Protein AF-A0A4R3ZDP9-F1 (afdb_monomer)

Mean predicted aligned error: 10.84 Å

Nearest PDB structures (foldseek):
  3erm-assembly2_C-2  TM=8.066E-01  e=3.143E+00  Pseudomonas syringae pv. tomato
  6qbt-assembly1_A  TM=8.298E-01  e=3.588E+00  Human T-lymphotropic virus 2
  3erm-assembly3_D-2  TM=7.857E-01  e=3.834E+00  Pseudomonas syringae pv. tomato

Solvent-accessible surface area (backbone atoms only — not comparable to full-atom values): 6232 Å² total; per-residue (Å²): 132,86,78,59,70,67,60,57,52,65,72,66,58,77,76,80,70,82,54,78,87,30,37,22,69,81,84,67,42,82,47,60,65,92,51,41,51,78,53,101,88,50,30,43,32,56,71,59,51,53,53,50,49,52,57,48,48,54,53,50,52,52,48,51,53,53,51,24,50,56,45,16,52,56,46,40,75,74,36,81,86,55,51,68,72,60,28,40,53,53,25,43,55,45,43,75,73,66,61,69,86,77,89,126

pLDDT: mean 84.99, std 12.05, range [45.22, 97.94]

Radius of gyration: 27.81 Å; Cα contacts (8 Å, |Δi|>4): 73; chains: 1; bounding box: 53×50×78 Å

Foldseek 3Di:
DDDDVVVVVVVP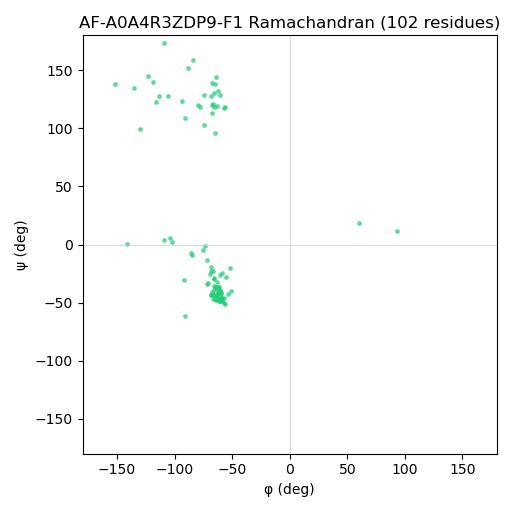DPDPDQDPCQAAPPPRDRHDNVQWDDDPVGIHGPVRVVVVVVVVVVVVVVVLVVQLQVQLVVVCVVPVVDDSVNSSVVSNVCVVVPDDDDDD

Sequence (104 aa):
MPVNPFIEYWRQMPQREPDPKTVCNFCKQVIAEDKLISGPSVNICTECVDLCNDIIADRQDEHRKKTVEDMAKTLCERDTALVAERAIALASSIFDAGYRKEEL

Structure (mmCIF, N/CA/C/O backbone):
data_AF-A0A4R3ZDP9-F1
#
_entry.id   AF-A0A4R3ZDP9-F1
#
loop_
_atom_site.group_PDB
_atom_site.id
_atom_site.type_symbol
_atom_site.label_atom_id
_atom_site.label_alt_id
_atom_site.label_comp_id
_atom_site.label_asym_id
_atom_site.label_entity_id
_atom_site.label_seq_id
_atom_site.pdbx_PDB_ins_code
_atom_site.Cartn_x
_atom_site.Cartn_y
_atom_site.Cartn_z
_atom_site.occupancy
_atom_site.B_iso_or_equiv
_atom_site.auth_seq_id
_atom_site.auth_comp_id
_atom_site.auth_asym_id
_atom_site.auth_atom_id
_atom_site.pdbx_PDB_model_num
ATOM 1 N N . MET A 1 1 ? -24.969 32.821 50.975 1.00 58.22 1 MET A N 1
ATOM 2 C CA . MET A 1 1 ? -25.442 32.975 49.581 1.00 58.22 1 MET A CA 1
ATOM 3 C C . MET A 1 1 ? -25.809 31.590 49.073 1.00 58.22 1 MET A C 1
ATOM 5 O O . MET A 1 1 ? -24.986 30.701 49.265 1.00 58.22 1 MET A O 1
ATOM 9 N N . PRO A 1 2 ? -27.015 31.362 48.529 1.00 65.25 2 PRO A N 1
ATOM 10 C CA . PRO A 1 2 ? -27.368 30.053 47.994 1.00 65.25 2 PRO A CA 1
ATOM 11 C C . PRO A 1 2 ? -26.539 29.778 46.735 1.00 65.25 2 PRO A C 1
ATOM 13 O O . PRO A 1 2 ? -26.451 30.620 45.842 1.00 65.25 2 PRO A O 1
ATOM 16 N N . VAL A 1 3 ? -25.879 28.622 46.704 1.00 68.62 3 VAL A N 1
ATOM 17 C CA . VAL A 1 3 ? -25.159 28.129 45.526 1.00 68.62 3 VAL A CA 1
ATOM 18 C C . VAL A 1 3 ? -26.155 27.846 44.402 1.00 68.62 3 VAL A C 1
ATOM 20 O O . VAL A 1 3 ? -27.247 27.339 44.643 1.00 68.62 3 VAL A O 1
ATOM 23 N N . ASN A 1 4 ? -25.791 28.225 43.174 1.00 77.50 4 ASN A N 1
ATOM 24 C CA . ASN A 1 4 ? -26.631 28.029 41.997 1.00 77.50 4 ASN A CA 1
ATOM 25 C C . ASN A 1 4 ? -26.773 26.513 41.719 1.00 77.50 4 ASN A C 1
ATOM 27 O O . ASN A 1 4 ? -25.747 25.875 41.465 1.00 77.50 4 ASN A O 1
ATOM 31 N N . PRO A 1 5 ? -27.998 25.948 41.705 1.00 73.12 5 PRO A N 1
ATOM 32 C CA . PRO A 1 5 ? -28.238 24.516 41.478 1.00 73.12 5 PRO A CA 1
ATOM 33 C C . PRO A 1 5 ? -27.622 23.994 40.175 1.00 73.12 5 PRO A C 1
ATOM 35 O O . PRO A 1 5 ? -27.241 22.832 40.068 1.00 73.12 5 PRO A O 1
ATOM 38 N N . PHE A 1 6 ? -27.473 24.874 39.181 1.00 72.81 6 PHE A N 1
ATOM 39 C CA . PHE A 1 6 ? -26.838 24.546 37.912 1.00 72.81 6 PHE A CA 1
ATOM 40 C C . PHE A 1 6 ? -25.344 24.235 38.091 1.00 72.81 6 PHE A C 1
ATOM 42 O O . PHE A 1 6 ? -24.844 23.291 37.495 1.00 72.81 6 PHE A O 1
ATOM 49 N N . ILE A 1 7 ? -24.629 24.964 38.957 1.00 73.19 7 ILE A N 1
ATOM 50 C CA . ILE A 1 7 ? -23.202 24.718 39.242 1.00 73.19 7 ILE A CA 1
ATOM 51 C C . ILE A 1 7 ? -23.005 23.365 39.938 1.00 73.19 7 ILE A C 1
ATOM 53 O O . ILE A 1 7 ? -22.023 22.675 39.672 1.00 73.19 7 ILE A O 1
ATOM 57 N N . GLU A 1 8 ? -23.943 22.965 40.797 1.00 72.94 8 GLU A N 1
ATOM 58 C CA . GLU A 1 8 ? -23.920 21.662 41.469 1.00 72.94 8 GLU A CA 1
ATOM 59 C C . GLU A 1 8 ? -24.076 20.499 40.482 1.00 72.94 8 GLU A C 1
ATOM 61 O O . GLU A 1 8 ? -23.377 19.495 40.609 1.00 72.94 8 GLU A O 1
ATOM 66 N N . TYR A 1 9 ? -24.905 20.678 39.449 1.00 70.12 9 TYR A N 1
ATOM 67 C CA . TYR A 1 9 ? -25.086 19.709 38.369 1.00 70.12 9 TYR A CA 1
ATOM 68 C C . TYR A 1 9 ? -23.807 19.501 37.541 1.00 70.12 9 TYR A C 1
ATOM 70 O O . TYR A 1 9 ? -23.385 18.365 37.334 1.00 70.12 9 TYR A O 1
ATOM 78 N N . TRP A 1 10 ? -23.123 20.580 37.136 1.00 67.06 10 TRP A N 1
ATOM 79 C CA . TRP A 1 10 ? -21.851 20.472 36.398 1.00 67.06 10 TRP A CA 1
ATOM 80 C C . TRP A 1 10 ? -20.724 19.854 37.236 1.00 67.06 10 TRP A C 1
ATOM 82 O O . TRP A 1 10 ? -19.851 19.184 36.691 1.00 67.06 10 TRP A O 1
ATOM 92 N N . ARG A 1 11 ? -20.752 20.023 38.564 1.00 67.62 11 ARG A N 1
ATOM 93 C CA . ARG A 1 11 ? -19.778 19.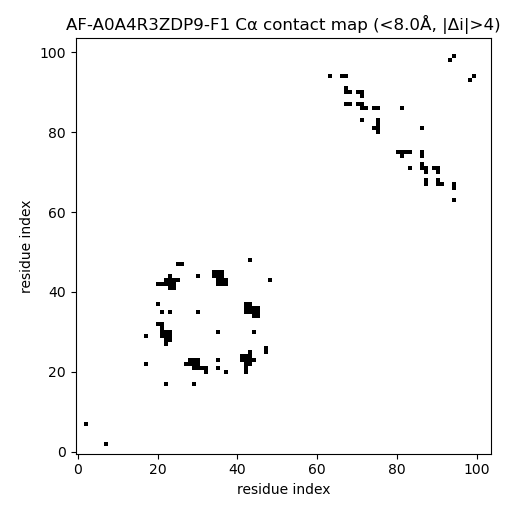411 39.486 1.00 67.62 11 ARG A CA 1
ATOM 94 C C . ARG A 1 11 ? -19.907 17.890 39.592 1.00 67.62 11 ARG A C 1
ATOM 96 O O . ARG A 1 11 ? -18.953 17.238 40.002 1.00 67.62 11 ARG A O 1
ATOM 103 N N . GLN A 1 12 ? -21.082 17.356 39.271 1.00 71.88 12 GLN A N 1
ATOM 104 C CA . GLN A 1 12 ? -21.420 15.935 39.363 1.00 71.88 12 GLN A CA 1
ATOM 105 C C . GLN A 1 12 ? -21.387 15.231 38.004 1.00 71.88 12 GLN A C 1
ATOM 107 O O . GLN A 1 12 ? -21.685 14.040 37.937 1.00 71.88 12 GLN A O 1
ATOM 112 N N . MET A 1 13 ? -21.034 15.932 36.920 1.00 68.81 13 MET A N 1
ATOM 113 C CA . MET A 1 13 ? -20.881 15.288 35.622 1.00 68.81 13 MET A CA 1
ATOM 114 C C . MET A 1 13 ? -19.708 14.304 35.677 1.00 68.81 13 MET A C 1
ATOM 116 O O . MET A 1 13 ? -18.575 14.732 35.914 1.00 68.81 13 MET A O 1
ATOM 120 N N . PRO A 1 14 ? -19.945 12.999 35.456 1.00 63.31 14 PRO A N 1
ATOM 121 C CA . PRO A 1 14 ? -18.853 12.055 35.343 1.00 63.31 14 PRO A CA 1
ATOM 122 C C . PRO A 1 14 ? -18.038 12.454 34.117 1.00 63.31 14 PRO A C 1
ATOM 124 O O . PRO A 1 14 ? -18.553 12.496 32.997 1.00 63.31 14 PRO A O 1
ATOM 127 N N . GLN A 1 15 ? -16.765 12.775 34.336 1.00 64.75 15 GLN A N 1
ATOM 128 C CA . GLN A 1 15 ? -15.805 12.850 33.246 1.00 64.75 15 GLN A CA 1
ATOM 129 C C . GLN A 1 15 ? -15.851 11.486 32.558 1.00 64.75 15 GLN A C 1
ATOM 131 O O . GLN A 1 15 ? -15.627 10.467 33.211 1.00 64.75 15 GLN A O 1
ATOM 136 N N . ARG A 1 16 ? -16.229 11.438 31.274 1.00 57.84 16 ARG A N 1
ATOM 137 C CA . ARG A 1 16 ? -16.116 10.202 30.495 1.00 57.84 16 ARG A CA 1
ATOM 138 C C . ARG A 1 16 ? -14.629 9.898 30.396 1.00 57.84 16 ARG A C 1
ATOM 140 O O . ARG A 1 16 ? -13.934 10.476 29.564 1.00 57.84 16 ARG A O 1
ATOM 147 N N . GLU A 1 17 ? -14.143 9.042 31.282 1.00 61.62 17 GLU A N 1
ATOM 148 C CA . GLU A 1 17 ? -12.819 8.463 31.137 1.00 61.62 17 GLU A CA 1
ATOM 149 C C . GLU A 1 17 ? -12.807 7.691 29.811 1.00 61.62 17 GLU A C 1
ATOM 151 O O . GLU A 1 17 ? -13.741 6.925 29.547 1.00 61.62 17 GLU A O 1
ATOM 156 N N . PRO A 1 18 ? -11.822 7.934 28.930 1.00 58.25 18 PRO A N 1
ATOM 157 C CA . PRO A 1 18 ? -11.711 7.187 27.690 1.00 58.25 18 PRO A CA 1
ATOM 158 C C . PRO A 1 18 ? -11.604 5.697 28.014 1.00 58.25 18 PRO A C 1
ATOM 160 O O . PRO A 1 18 ? -10.651 5.276 28.672 1.00 58.25 18 PRO A O 1
ATOM 163 N N . ASP A 1 19 ? -12.571 4.892 27.569 1.00 67.12 19 ASP A N 1
ATOM 164 C CA . ASP A 1 19 ? -12.443 3.439 27.658 1.00 67.12 19 ASP A CA 1
ATOM 165 C C . ASP A 1 19 ? -11.222 3.040 26.805 1.00 67.12 19 ASP A C 1
ATOM 167 O O . ASP A 1 19 ? -11.121 3.501 25.662 1.00 67.12 19 ASP A O 1
ATOM 171 N N . PRO A 1 20 ? -10.281 2.211 27.292 1.00 67.12 20 PRO A N 1
ATOM 172 C CA . PRO A 1 20 ? -9.163 1.713 26.486 1.00 67.12 20 PRO A CA 1
ATOM 173 C C . PRO A 1 20 ? -9.590 1.070 25.150 1.00 67.12 20 PRO A C 1
ATOM 175 O O . PRO A 1 20 ? -8.794 1.018 24.213 1.00 67.12 20 PRO A O 1
ATOM 178 N N . LYS A 1 21 ? -10.852 0.645 25.016 1.00 70.31 21 LYS A N 1
ATOM 179 C CA . LYS A 1 21 ? -11.480 0.172 23.770 1.00 70.31 21 LYS A CA 1
ATOM 180 C C . LYS A 1 21 ? -11.853 1.271 22.777 1.00 70.31 21 LYS A C 1
ATOM 182 O O . LYS A 1 21 ? -12.297 0.952 21.688 1.00 70.31 21 LYS A O 1
ATOM 187 N N . THR A 1 22 ? -11.681 2.540 23.127 1.00 82.62 22 THR A N 1
ATOM 188 C CA . THR A 1 22 ? -11.946 3.697 22.253 1.00 82.62 22 THR A CA 1
ATOM 189 C C . THR A 1 22 ? -10.666 4.394 21.807 1.00 82.62 22 THR A C 1
ATOM 191 O O . THR A 1 22 ? -10.716 5.421 21.142 1.00 82.62 22 THR A O 1
ATOM 194 N N . VAL A 1 23 ? -9.496 3.859 22.161 1.00 89.50 23 VAL A N 1
ATOM 195 C CA . VAL A 1 23 ? -8.209 4.490 21.858 1.00 89.50 23 VAL A CA 1
ATOM 196 C C . VAL A 1 23 ? -7.510 3.741 20.732 1.00 89.50 23 VAL A C 1
ATOM 198 O O . VAL A 1 23 ? -7.294 2.535 20.825 1.00 89.50 23 VAL A O 1
ATOM 201 N N . CYS A 1 24 ? -7.099 4.459 19.686 1.00 93.44 24 CYS A N 1
ATOM 202 C CA . CYS A 1 24 ? -6.251 3.905 18.634 1.00 93.44 24 CYS A CA 1
ATOM 203 C C . CYS A 1 24 ? -4.805 3.743 19.130 1.00 93.44 24 CYS A C 1
ATOM 205 O O . CYS A 1 24 ? -4.176 4.693 19.601 1.00 93.44 24 CYS A O 1
ATOM 207 N N . ASN A 1 25 ? -4.227 2.553 18.963 1.00 94.12 25 ASN A N 1
ATOM 208 C CA . ASN A 1 25 ? -2.859 2.261 19.388 1.00 94.12 25 ASN A CA 1
ATOM 209 C C . ASN A 1 25 ? -1.791 3.000 18.564 1.00 94.12 25 ASN A C 1
ATOM 211 O O . ASN A 1 25 ? -0.669 3.127 19.055 1.00 94.12 25 ASN A O 1
ATOM 215 N N . PHE A 1 26 ? -2.113 3.488 17.365 1.00 95.00 26 PHE A N 1
ATOM 216 C CA . PHE A 1 26 ? -1.165 4.140 16.457 1.00 95.00 26 PHE A CA 1
ATOM 217 C C . PHE A 1 26 ? -1.110 5.654 16.691 1.00 95.00 26 PHE A C 1
ATOM 219 O O . PHE A 1 26 ? -0.081 6.167 17.123 1.00 95.00 26 PHE A O 1
ATOM 226 N N . CYS A 1 27 ? -2.226 6.364 16.494 1.00 95.25 27 CYS A N 1
ATOM 227 C CA . CYS A 1 27 ? -2.292 7.823 16.658 1.00 95.25 27 CYS A CA 1
ATOM 228 C C . CYS A 1 27 ? -2.563 8.292 18.098 1.00 95.25 27 CYS A C 1
ATOM 230 O O . CYS A 1 27 ? -2.512 9.492 18.373 1.00 95.25 27 CYS A O 1
ATOM 232 N N . LYS A 1 28 ? -2.862 7.358 19.016 1.00 91.88 28 LYS A N 1
ATOM 233 C CA . LYS A 1 28 ? -3.163 7.612 20.439 1.00 91.88 28 LYS A CA 1
ATOM 234 C C . LYS A 1 28 ? -4.375 8.516 20.688 1.00 91.88 28 LYS A C 1
ATOM 236 O O . LYS A 1 28 ? -4.517 9.056 21.780 1.00 91.88 28 LYS A O 1
ATOM 241 N N . GLN A 1 29 ? -5.249 8.667 19.696 1.00 89.75 29 GLN A N 1
ATOM 242 C CA . GLN A 1 29 ? -6.477 9.449 19.818 1.00 89.75 29 GLN A CA 1
ATOM 243 C C . GLN A 1 29 ? -7.637 8.595 20.330 1.00 89.75 29 GLN A C 1
ATOM 245 O O . GLN A 1 29 ? -7.688 7.387 20.079 1.00 89.75 29 GLN A O 1
ATOM 250 N N . VAL A 1 30 ? -8.577 9.253 21.014 1.00 87.69 30 VAL A N 1
ATOM 251 C CA . VAL A 1 30 ? -9.890 8.689 21.346 1.00 87.69 30 VAL A CA 1
ATOM 252 C C . VAL A 1 30 ? -10.771 8.799 20.105 1.00 87.69 30 VAL A C 1
ATOM 254 O O . VAL A 1 30 ? -10.998 9.895 19.597 1.00 87.69 30 VAL A O 1
ATOM 257 N N . ILE A 1 31 ? -11.239 7.665 19.605 1.00 87.00 31 ILE A N 1
ATOM 258 C CA . ILE A 1 31 ? -11.992 7.525 18.364 1.00 87.00 31 ILE A CA 1
ATOM 259 C C . ILE A 1 31 ? -13.327 6.856 18.687 1.00 87.00 31 ILE A C 1
ATOM 261 O O . ILE A 1 31 ? -13.426 6.013 19.580 1.00 87.00 31 ILE A O 1
ATOM 265 N N . ALA A 1 32 ? -14.366 7.254 17.961 1.00 83.19 32 ALA A N 1
ATOM 266 C CA . ALA A 1 32 ? -15.658 6.599 18.056 1.00 83.19 32 ALA A CA 1
ATOM 267 C C . ALA A 1 32 ? -15.561 5.134 17.584 1.00 83.19 32 ALA A C 1
ATOM 269 O O . ALA A 1 32 ? -14.799 4.805 16.675 1.00 83.19 32 ALA A O 1
ATOM 270 N N . GLU A 1 33 ? -16.319 4.250 18.230 1.00 78.94 33 GLU A N 1
ATOM 271 C CA . GLU A 1 33 ? -16.230 2.797 18.027 1.00 78.94 33 GLU A CA 1
ATOM 272 C C . GLU A 1 33 ? -16.530 2.370 16.576 1.00 78.94 33 GLU A C 1
ATOM 274 O O . GLU A 1 33 ? -15.993 1.378 16.102 1.00 78.94 33 GLU A O 1
ATOM 279 N N . ASP A 1 34 ? -17.309 3.156 15.828 1.00 83.00 34 ASP A N 1
ATOM 280 C CA . ASP A 1 34 ? -17.632 2.922 14.415 1.00 83.00 34 ASP A CA 1
ATOM 281 C C . ASP A 1 34 ? -16.437 3.103 13.465 1.00 83.00 34 ASP A C 1
ATOM 283 O O . ASP A 1 34 ? -16.404 2.506 12.389 1.00 83.00 34 ASP A O 1
ATOM 287 N N . LYS A 1 35 ? -15.445 3.909 13.859 1.00 87.00 35 LYS A N 1
ATOM 288 C CA . LYS A 1 35 ? -14.214 4.161 13.091 1.00 87.00 35 LYS A CA 1
ATOM 289 C C . LYS A 1 35 ? -13.001 3.417 13.640 1.00 87.00 35 LYS A C 1
ATOM 291 O O . LYS A 1 35 ? -11.883 3.649 13.174 1.00 87.00 35 LYS A O 1
ATOM 296 N N . LEU A 1 36 ? -13.197 2.558 14.637 1.00 92.19 36 LEU A N 1
ATOM 297 C CA . LEU A 1 36 ? -12.136 1.833 15.316 1.00 92.19 36 LEU A CA 1
ATOM 298 C C . LEU A 1 36 ? -12.286 0.328 15.079 1.00 92.19 36 LEU A C 1
ATOM 300 O O . LEU A 1 36 ? -13.297 -0.284 15.401 1.00 92.19 36 LEU A O 1
ATOM 304 N N . ILE A 1 37 ? -11.244 -0.282 14.531 1.00 92.31 37 ILE A N 1
ATOM 305 C CA . ILE A 1 37 ? -11.147 -1.725 14.342 1.00 92.31 37 ILE A CA 1
ATOM 306 C C . ILE A 1 37 ? -10.486 -2.305 15.591 1.00 92.31 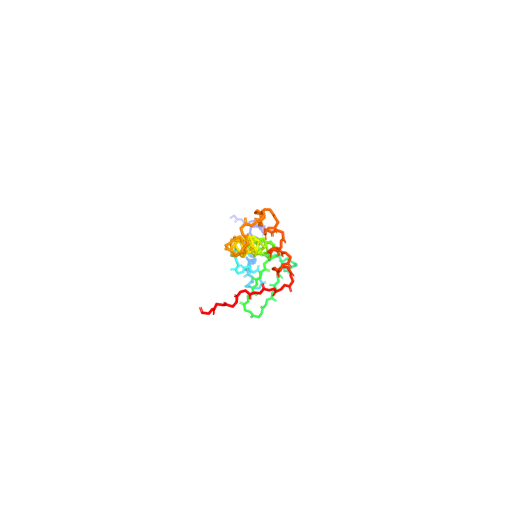37 ILE A C 1
ATOM 308 O O . ILE A 1 37 ? -9.291 -2.096 15.824 1.00 92.31 37 ILE A O 1
ATOM 312 N N . SER A 1 38 ? -11.271 -3.019 16.394 1.00 90.12 38 SER A N 1
ATOM 313 C CA . SER A 1 38 ? -10.829 -3.600 17.665 1.00 90.12 38 SER A CA 1
ATOM 314 C C . SER A 1 38 ? -10.345 -5.040 17.495 1.00 90.12 38 SER A C 1
ATOM 316 O O . SER A 1 38 ? -11.084 -5.909 17.032 1.00 90.12 38 SER A O 1
ATOM 318 N N . GLY A 1 39 ? -9.105 -5.308 17.899 1.00 86.06 39 GLY A N 1
ATOM 319 C CA . GLY A 1 39 ? -8.515 -6.642 17.996 1.00 86.06 39 GLY A CA 1
ATOM 320 C C . GLY A 1 39 ? -8.310 -7.079 19.454 1.00 86.06 39 GLY A C 1
ATOM 321 O O . GLY A 1 39 ? -8.467 -6.278 20.373 1.00 86.06 39 GLY A O 1
ATOM 322 N N . PRO A 1 40 ? -7.903 -8.337 19.711 1.00 85.69 40 PRO A N 1
ATOM 323 C CA . PRO A 1 40 ? -7.732 -8.859 21.074 1.00 85.69 40 PRO A CA 1
ATOM 324 C C . PRO A 1 40 ? -6.733 -8.087 21.952 1.00 85.69 40 PRO A C 1
ATOM 326 O O . PRO A 1 40 ? -6.798 -8.163 23.176 1.00 85.69 40 PRO A O 1
ATOM 329 N N . SER A 1 41 ? -5.771 -7.382 21.350 1.00 87.06 41 SER A N 1
ATOM 330 C CA . SER A 1 41 ? -4.716 -6.654 22.079 1.00 87.06 41 SER A CA 1
ATOM 331 C C . SER A 1 41 ? -4.353 -5.302 21.460 1.00 87.06 41 SER A C 1
ATOM 333 O O . SER A 1 41 ? -3.458 -4.618 21.954 1.00 87.06 41 SER A O 1
ATOM 335 N N . VAL A 1 42 ? -5.006 -4.915 20.365 1.00 91.25 42 VAL A N 1
ATOM 336 C CA . VAL A 1 42 ? -4.667 -3.713 19.601 1.00 91.25 42 VAL A CA 1
ATOM 337 C C . VAL A 1 42 ? -5.912 -3.175 18.918 1.00 91.25 42 VAL A C 1
ATOM 339 O O . VAL A 1 42 ? -6.675 -3.948 18.344 1.00 91.25 42 VAL A O 1
ATOM 342 N N . ASN A 1 43 ? -6.080 -1.858 18.947 1.00 92.94 43 ASN A N 1
ATOM 343 C CA . ASN A 1 43 ? -7.134 -1.161 18.228 1.00 92.94 43 ASN A CA 1
ATOM 344 C C . ASN A 1 43 ? -6.499 -0.198 17.216 1.00 92.94 43 ASN A C 1
ATOM 346 O O . ASN A 1 43 ? -5.501 0.464 17.521 1.00 92.94 43 ASN A O 1
ATOM 350 N N . ILE A 1 44 ? -7.065 -0.095 16.017 1.00 95.00 44 ILE A N 1
ATOM 351 C CA . ILE A 1 44 ? -6.583 0.801 14.955 1.00 95.00 44 ILE A CA 1
ATOM 352 C C . ILE A 1 44 ? -7.758 1.539 14.317 1.00 95.00 44 ILE A C 1
ATOM 354 O O . ILE A 1 44 ? -8.789 0.934 14.044 1.00 95.00 44 ILE A O 1
ATOM 358 N N . CYS A 1 45 ? -7.640 2.851 14.104 1.00 95.75 45 CYS A N 1
ATOM 359 C CA . CYS A 1 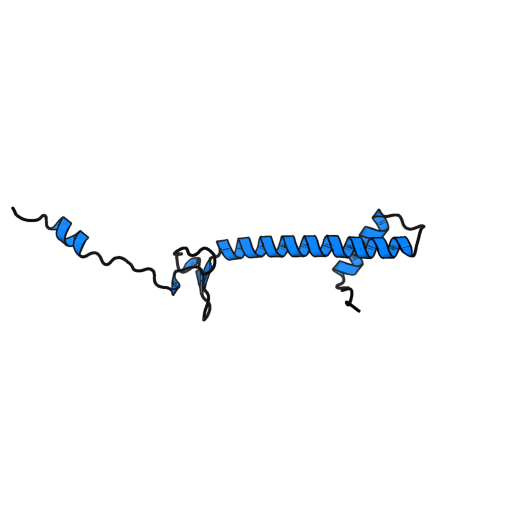45 ? -8.683 3.608 13.411 1.00 95.75 45 CYS A CA 1
ATOM 360 C C . CYS A 1 45 ? -8.533 3.527 11.889 1.00 95.75 45 CYS A C 1
ATOM 362 O O . CYS A 1 45 ? -7.434 3.285 11.387 1.00 95.75 45 CYS A O 1
ATOM 364 N N . THR A 1 46 ? -9.620 3.779 11.159 1.00 94.56 46 THR A 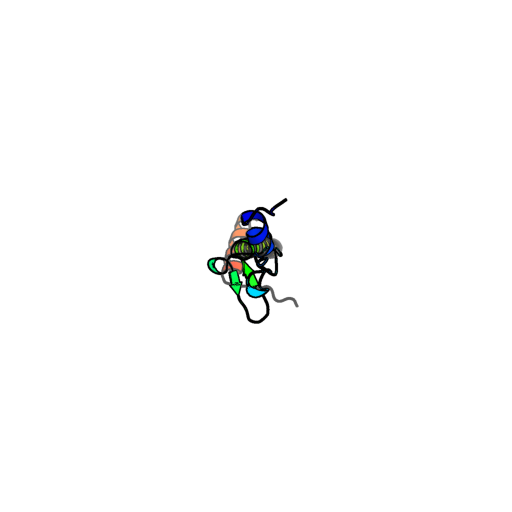N 1
ATOM 365 C CA . THR A 1 46 ? -9.639 3.757 9.685 1.00 94.56 46 THR A CA 1
ATOM 366 C C . THR A 1 46 ? -8.569 4.658 9.064 1.00 94.56 46 THR A C 1
ATOM 368 O O . THR A 1 46 ? -7.846 4.219 8.183 1.00 94.56 46 THR A O 1
ATOM 371 N N . GLU A 1 47 ? -8.367 5.865 9.596 1.00 95.56 47 GLU A N 1
ATOM 372 C CA . GLU A 1 47 ? -7.353 6.808 9.090 1.00 95.56 47 GLU A CA 1
ATOM 373 C C . GLU A 1 47 ? -5.920 6.265 9.221 1.00 95.56 47 GLU A C 1
ATOM 375 O O . GLU A 1 47 ? -5.081 6.468 8.346 1.00 95.56 47 GLU A O 1
ATOM 380 N N . CYS A 1 48 ? -5.625 5.550 10.313 1.00 97.06 48 CYS A N 1
ATOM 381 C CA . CYS A 1 48 ? -4.330 4.890 10.474 1.00 97.06 48 CYS A CA 1
ATOM 382 C C . CYS A 1 48 ? -4.180 3.688 9.535 1.00 97.06 48 CYS A C 1
ATOM 384 O O . CYS A 1 48 ? -3.067 3.428 9.091 1.00 97.06 48 CYS A O 1
ATOM 386 N N . VAL A 1 49 ? -5.265 2.967 9.227 1.00 96.38 49 VAL A N 1
ATOM 387 C CA . VAL A 1 49 ? -5.247 1.883 8.229 1.00 96.38 49 VAL A CA 1
ATOM 388 C C . VAL A 1 49 ? -4.930 2.438 6.845 1.00 96.38 49 VAL A C 1
ATOM 390 O O . VAL A 1 49 ? -4.045 1.904 6.184 1.00 96.38 49 VAL A O 1
ATOM 393 N N . ASP A 1 50 ? -5.599 3.515 6.438 1.00 96.94 50 ASP A N 1
ATOM 394 C CA . ASP A 1 50 ? -5.380 4.154 5.137 1.00 96.94 50 ASP A CA 1
ATOM 395 C C . ASP A 1 50 ? -3.924 4.613 4.997 1.00 96.94 50 ASP A C 1
ATOM 397 O O . ASP A 1 50 ? -3.238 4.223 4.055 1.00 96.94 50 ASP A O 1
ATOM 401 N N . LEU A 1 51 ? -3.395 5.306 6.012 1.00 97.31 51 LEU A N 1
ATOM 402 C CA . LEU A 1 51 ? -1.987 5.707 6.034 1.00 97.31 51 LEU A CA 1
ATOM 403 C C . LEU A 1 51 ? -1.030 4.506 5.978 1.00 97.31 51 LEU A C 1
ATOM 405 O O . LEU A 1 51 ? -0.005 4.551 5.298 1.00 97.31 51 LEU A O 1
ATOM 409 N N . CYS A 1 52 ? -1.325 3.427 6.708 1.00 97.62 52 CYS A N 1
ATOM 410 C CA . CYS A 1 52 ? -0.516 2.214 6.642 1.00 97.62 52 CYS A CA 1
ATOM 411 C C . CYS A 1 52 ? -0.540 1.593 5.241 1.00 97.62 52 CYS A C 1
ATOM 413 O O . CYS A 1 52 ? 0.508 1.142 4.780 1.00 97.62 52 CYS A O 1
ATOM 415 N N . ASN A 1 53 ? -1.692 1.579 4.570 1.00 97.38 53 ASN A N 1
ATOM 416 C CA . ASN A 1 53 ? -1.822 1.059 3.212 1.00 97.38 53 ASN A CA 1
ATOM 417 C C . ASN A 1 53 ? -0.992 1.876 2.220 1.00 97.38 53 ASN A C 1
ATOM 419 O O . ASN A 1 53 ? -0.270 1.274 1.430 1.00 97.38 53 ASN A O 1
ATOM 423 N N . ASP A 1 54 ? -1.016 3.206 2.320 1.00 97.94 54 ASP A N 1
ATOM 424 C CA . ASP A 1 54 ? -0.207 4.091 1.473 1.00 97.94 54 ASP A CA 1
ATOM 425 C C . ASP A 1 54 ? 1.292 3.817 1.665 1.00 97.94 54 ASP A C 1
ATOM 427 O O . ASP A 1 54 ? 2.017 3.557 0.707 1.00 97.94 54 ASP A O 1
ATOM 431 N N . ILE A 1 55 ? 1.753 3.749 2.920 1.00 97.88 55 ILE A N 1
ATOM 432 C CA . ILE A 1 55 ? 3.159 3.445 3.237 1.00 97.88 55 ILE A CA 1
ATOM 433 C C . ILE A 1 55 ? 3.568 2.063 2.706 1.00 97.88 55 ILE A C 1
ATOM 435 O O . ILE A 1 55 ? 4.704 1.871 2.267 1.00 97.88 55 ILE A O 1
ATOM 439 N N . ILE A 1 56 ? 2.685 1.066 2.797 1.00 97.00 56 ILE A N 1
ATOM 440 C CA . ILE A 1 56 ? 2.958 -0.285 2.294 1.00 97.00 56 ILE A CA 1
ATOM 441 C C . ILE A 1 56 ? 3.022 -0.280 0.765 1.00 97.00 56 ILE A C 1
ATOM 443 O O . ILE A 1 56 ? 3.936 -0.895 0.217 1.00 97.00 56 ILE A O 1
ATOM 447 N N . ALA A 1 57 ? 2.097 0.406 0.094 1.00 96.31 57 ALA A N 1
ATOM 448 C CA . ALA A 1 57 ? 2.071 0.532 -1.358 1.00 96.31 57 ALA A CA 1
ATOM 449 C C . ALA A 1 57 ? 3.344 1.214 -1.878 1.00 96.31 57 ALA A C 1
ATOM 451 O O . ALA A 1 57 ? 4.017 0.654 -2.741 1.00 96.31 57 ALA A O 1
ATOM 452 N N . ASP A 1 58 ? 3.756 2.327 -1.266 1.00 96.69 58 ASP A N 1
ATOM 453 C CA . ASP A 1 58 ? 4.993 3.033 -1.618 1.00 96.69 58 ASP A CA 1
ATOM 454 C C . ASP A 1 58 ? 6.218 2.115 -1.504 1.00 96.69 58 ASP A C 1
ATOM 456 O O . ASP A 1 58 ? 7.039 2.025 -2.419 1.00 96.69 58 ASP A O 1
ATOM 460 N N . ARG A 1 59 ? 6.318 1.354 -0.406 1.00 96.00 59 ARG A N 1
ATOM 461 C CA . ARG A 1 59 ? 7.413 0.389 -0.210 1.00 96.00 59 ARG A CA 1
ATOM 462 C C . ARG A 1 59 ? 7.386 -0.743 -1.236 1.00 96.00 59 ARG A C 1
ATOM 464 O O . ARG A 1 59 ? 8.447 -1.216 -1.645 1.00 96.00 59 ARG A O 1
ATOM 471 N N . GLN A 1 60 ? 6.204 -1.213 -1.628 1.00 93.12 60 GLN A N 1
ATOM 472 C CA . GLN A 1 60 ? 6.059 -2.238 -2.664 1.00 93.12 60 GLN A CA 1
ATOM 473 C C . GLN A 1 60 ? 6.470 -1.703 -4.038 1.00 93.12 60 GLN A C 1
ATOM 475 O O . GLN A 1 60 ? 7.175 -2.399 -4.768 1.00 93.12 60 GLN A O 1
ATOM 480 N N . ASP A 1 61 ? 6.112 -0.463 -4.361 1.00 93.94 61 ASP A N 1
ATOM 481 C CA . ASP A 1 61 ? 6.493 0.201 -5.606 1.00 93.94 61 ASP A CA 1
ATOM 482 C C . ASP A 1 61 ? 8.000 0.455 -5.685 1.00 93.94 61 ASP A C 1
ATOM 484 O O . ASP A 1 61 ? 8.620 0.205 -6.723 1.00 93.94 61 ASP A O 1
ATOM 488 N N . GLU A 1 62 ? 8.617 0.910 -4.594 1.00 94.75 62 GLU A N 1
ATOM 489 C CA . GLU A 1 62 ? 10.073 1.044 -4.483 1.00 94.75 62 GLU A CA 1
ATOM 490 C C . GLU A 1 62 ? 10.773 -0.305 -4.667 1.00 94.75 62 GLU A C 1
ATOM 492 O O . GLU A 1 62 ? 11.740 -0.409 -5.429 1.00 94.75 62 GLU A O 1
ATOM 497 N N . HIS A 1 63 ? 10.263 -1.356 -4.018 1.00 92.12 63 HIS A N 1
ATOM 498 C CA . HIS A 1 63 ? 10.789 -2.708 -4.172 1.00 92.12 63 HIS A CA 1
ATOM 499 C C . HIS A 1 63 ? 10.676 -3.191 -5.622 1.00 92.12 63 HIS A C 1
ATOM 501 O O . HIS A 1 63 ? 11.671 -3.642 -6.191 1.00 92.12 63 HIS A O 1
ATOM 507 N N . ARG A 1 64 ? 9.506 -3.026 -6.251 1.00 92.88 64 ARG A N 1
ATOM 508 C CA . ARG A 1 64 ? 9.266 -3.383 -7.654 1.00 92.88 64 ARG A CA 1
ATOM 509 C C . ARG A 1 64 ? 10.235 -2.661 -8.584 1.00 92.88 64 ARG A C 1
ATOM 511 O O . ARG A 1 64 ? 10.872 -3.317 -9.402 1.00 92.88 64 ARG A O 1
ATOM 518 N N . LYS A 1 65 ? 10.378 -1.338 -8.455 1.00 93.69 65 LYS A N 1
ATOM 519 C CA . LYS A 1 65 ? 11.304 -0.537 -9.277 1.00 93.69 65 LYS A CA 1
ATOM 520 C C . LYS A 1 65 ? 12.731 -1.060 -9.159 1.00 93.69 65 LYS A C 1
ATOM 522 O O . LYS A 1 65 ? 13.335 -1.394 -10.174 1.00 93.69 65 LYS A O 1
ATOM 527 N N . LYS A 1 66 ? 13.224 -1.229 -7.929 1.00 93.75 66 LYS A N 1
ATOM 528 C CA . LYS A 1 66 ? 14.582 -1.719 -7.675 1.00 93.75 66 LYS A CA 1
ATOM 529 C C . LYS A 1 66 ? 14.811 -3.114 -8.262 1.00 93.75 66 LYS A C 1
ATOM 531 O O . LYS A 1 66 ? 15.819 -3.347 -8.921 1.00 93.75 66 LYS A O 1
ATOM 536 N N . THR A 1 67 ? 13.877 -4.044 -8.061 1.00 92.75 67 THR A N 1
ATOM 537 C CA . THR A 1 67 ? 14.009 -5.408 -8.590 1.00 92.75 67 THR A CA 1
ATOM 538 C C . THR A 1 67 ? 13.960 -5.439 -10.116 1.00 92.75 67 THR A C 1
ATOM 540 O O . THR A 1 67 ? 14.775 -6.124 -10.733 1.00 92.75 67 THR A O 1
ATOM 543 N N . VAL A 1 68 ? 13.059 -4.674 -10.738 1.00 93.62 68 VAL A N 1
ATOM 544 C CA . VAL A 1 68 ? 12.975 -4.556 -12.201 1.00 93.62 68 VAL A CA 1
ATOM 545 C C . VAL A 1 68 ? 14.255 -3.950 -12.780 1.00 93.62 68 VAL A C 1
ATOM 547 O O . VAL A 1 68 ? 14.750 -4.452 -13.787 1.00 93.62 68 VAL A O 1
ATOM 550 N N . GLU A 1 69 ? 14.825 -2.925 -12.146 1.00 93.25 69 GLU A N 1
ATOM 551 C CA . GLU A 1 69 ? 16.096 -2.316 -12.559 1.00 93.25 69 GLU A CA 1
ATOM 552 C C . GLU A 1 69 ? 17.266 -3.305 -12.467 1.00 93.25 69 GLU A C 1
ATOM 554 O O . GLU A 1 69 ? 18.013 -3.466 -13.435 1.00 93.25 69 GLU A O 1
ATOM 559 N N . ASP A 1 70 ? 17.393 -4.031 -11.353 1.00 92.31 70 ASP A N 1
ATOM 560 C CA . ASP A 1 70 ? 18.434 -5.050 -11.166 1.00 92.31 70 ASP A CA 1
ATOM 561 C C . ASP A 1 70 ? 18.314 -6.184 -12.203 1.00 92.31 70 ASP A C 1
ATOM 563 O O . ASP A 1 70 ? 19.312 -6.651 -12.771 1.00 92.31 70 ASP A O 1
ATOM 567 N N . MET A 1 71 ? 17.085 -6.622 -12.489 1.00 91.25 71 MET A N 1
ATOM 568 C CA . MET A 1 71 ? 16.798 -7.619 -13.521 1.00 91.25 71 MET A CA 1
ATOM 569 C C . MET A 1 71 ? 17.138 -7.096 -14.918 1.00 91.25 71 MET A C 1
ATOM 571 O O . MET A 1 71 ? 17.818 -7.790 -15.674 1.00 91.25 71 MET A O 1
ATOM 575 N N . ALA A 1 72 ? 16.722 -5.875 -15.257 1.00 92.88 72 ALA A N 1
ATOM 576 C CA . ALA A 1 72 ? 17.009 -5.256 -16.547 1.00 92.88 72 ALA A CA 1
ATOM 577 C C . ALA A 1 72 ? 18.518 -5.088 -16.766 1.00 92.88 72 ALA A C 1
ATOM 579 O O . ALA A 1 72 ? 19.020 -5.414 -17.841 1.00 92.88 72 ALA A O 1
ATOM 580 N N . LYS A 1 73 ? 19.261 -4.677 -15.732 1.00 91.62 73 LYS A N 1
ATOM 581 C CA . LYS A 1 73 ? 20.726 -4.601 -15.773 1.00 91.62 73 LYS A CA 1
ATOM 582 C C . LYS A 1 73 ? 21.349 -5.961 -16.087 1.00 91.62 73 LYS A C 1
ATOM 584 O O . LYS A 1 73 ? 22.173 -6.061 -16.991 1.00 91.62 73 LYS A O 1
ATOM 589 N N . THR A 1 74 ? 20.895 -7.011 -15.404 1.00 90.56 74 THR A N 1
ATOM 590 C CA . THR A 1 74 ? 21.366 -8.386 -15.639 1.00 90.56 74 THR A CA 1
ATOM 591 C C . THR A 1 74 ? 21.068 -8.859 -17.071 1.00 90.56 74 THR A C 1
ATOM 593 O O . THR A 1 74 ? 21.868 -9.580 -17.666 1.00 90.56 74 THR A O 1
ATOM 596 N N . LEU A 1 75 ? 19.924 -8.468 -17.645 1.00 89.88 75 LEU A N 1
ATOM 597 C CA . LEU A 1 75 ? 19.571 -8.789 -19.033 1.00 89.88 75 LEU A CA 1
ATOM 598 C C . LEU A 1 75 ? 20.501 -8.083 -20.029 1.00 89.88 75 LEU A C 1
ATOM 600 O O . LEU A 1 75 ? 21.028 -8.739 -20.925 1.00 89.88 75 LEU A O 1
ATOM 604 N N . CYS A 1 76 ? 20.756 -6.787 -19.841 1.00 88.44 76 CYS A N 1
ATOM 605 C CA . CYS A 1 76 ? 21.666 -6.015 -20.692 1.00 88.44 76 CYS A CA 1
ATOM 606 C C . CYS A 1 76 ? 23.118 -6.520 -20.634 1.00 88.44 76 CYS A C 1
ATOM 608 O O . CYS A 1 76 ? 23.831 -6.452 -21.630 1.00 88.44 76 CYS A O 1
ATOM 610 N N . GLU A 1 77 ? 23.567 -7.045 -19.488 1.00 87.88 77 GLU A N 1
ATOM 611 C CA . GLU A 1 77 ? 24.899 -7.659 -19.356 1.00 87.88 77 GLU A CA 1
ATOM 612 C C . GLU A 1 77 ? 25.045 -8.935 -20.202 1.00 87.88 77 GLU A C 1
ATOM 614 O O . GLU A 1 77 ? 26.146 -9.256 -20.651 1.00 87.88 77 GLU A O 1
ATOM 619 N N . ARG A 1 78 ? 23.949 -9.672 -20.427 1.00 86.62 78 ARG A N 1
ATOM 620 C CA . ARG A 1 78 ? 23.949 -10.935 -21.183 1.00 86.62 78 ARG A CA 1
ATOM 621 C C . ARG A 1 78 ? 23.668 -10.757 -22.671 1.00 86.62 78 ARG A C 1
ATOM 623 O O . ARG A 1 78 ? 24.162 -11.553 -23.465 1.00 86.62 78 ARG A O 1
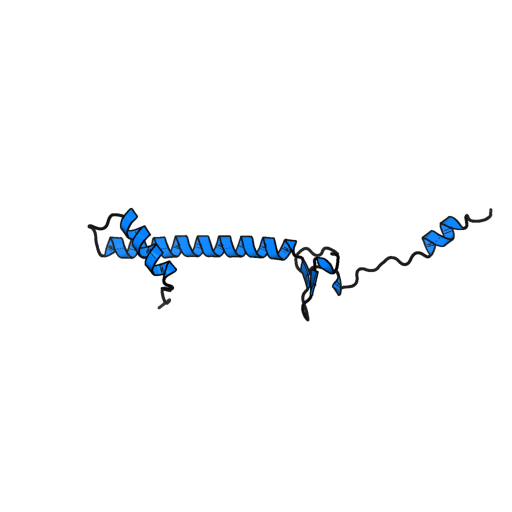ATOM 630 N N . ASP A 1 79 ? 22.890 -9.746 -23.040 1.00 85.94 79 ASP A N 1
ATOM 631 C CA . ASP A 1 79 ? 22.569 -9.418 -24.427 1.00 85.94 79 ASP A CA 1
ATOM 632 C C . ASP A 1 79 ? 22.806 -7.927 -24.685 1.00 85.94 79 ASP A C 1
ATOM 634 O O . ASP A 1 79 ? 21.974 -7.071 -24.381 1.00 85.94 79 ASP A O 1
ATOM 638 N N . THR A 1 80 ? 23.958 -7.621 -25.280 1.00 79.38 80 THR A N 1
ATOM 639 C CA . THR A 1 80 ? 24.373 -6.247 -25.587 1.00 79.38 80 THR A CA 1
ATOM 640 C C . THR A 1 80 ? 23.578 -5.615 -26.732 1.00 79.38 80 THR A C 1
ATOM 642 O O . THR A 1 80 ? 23.651 -4.400 -26.915 1.00 79.38 80 THR A O 1
ATOM 645 N N . ALA A 1 81 ? 22.810 -6.401 -27.498 1.00 83.12 81 ALA A N 1
ATOM 646 C CA . ALA A 1 81 ? 21.912 -5.893 -28.533 1.00 83.12 81 ALA A CA 1
ATOM 647 C C . ALA A 1 81 ? 20.542 -5.473 -27.969 1.00 83.12 81 ALA A C 1
ATOM 649 O O . ALA A 1 81 ? 19.734 -4.864 -28.679 1.00 83.12 81 ALA A O 1
ATOM 650 N N . LEU A 1 82 ? 20.262 -5.782 -26.699 1.00 81.94 82 LEU A N 1
ATOM 651 C CA . LEU A 1 82 ? 19.009 -5.437 -26.049 1.00 81.94 82 LEU A CA 1
ATOM 652 C C . LEU A 1 82 ? 19.003 -3.954 -25.648 1.00 81.94 82 LEU A C 1
ATOM 654 O O . LEU A 1 82 ? 19.796 -3.498 -24.828 1.00 81.94 82 LEU A O 1
ATOM 658 N N . VAL A 1 83 ? 18.067 -3.185 -26.207 1.00 84.25 83 VAL A N 1
ATOM 659 C CA . VAL A 1 83 ? 17.857 -1.787 -25.804 1.00 84.25 83 VAL A CA 1
ATOM 660 C C . VAL A 1 83 ? 17.308 -1.745 -24.374 1.00 84.25 83 VAL A C 1
ATOM 662 O O . VAL A 1 83 ? 16.418 -2.527 -24.032 1.00 84.25 83 VAL A O 1
ATOM 665 N N . ALA A 1 84 ? 17.794 -0.803 -23.559 1.00 80.81 84 ALA A N 1
ATOM 666 C CA . ALA A 1 84 ? 17.429 -0.664 -22.145 1.00 80.81 84 ALA A CA 1
ATOM 667 C C . ALA A 1 84 ? 15.906 -0.640 -21.902 1.00 80.81 84 ALA A C 1
ATOM 669 O O . ALA A 1 84 ? 15.412 -1.303 -20.994 1.00 80.81 84 ALA A O 1
ATOM 670 N N . GLU A 1 85 ? 15.143 0.042 -22.760 1.00 84.19 85 GLU A N 1
ATOM 671 C CA . GLU A 1 85 ? 13.675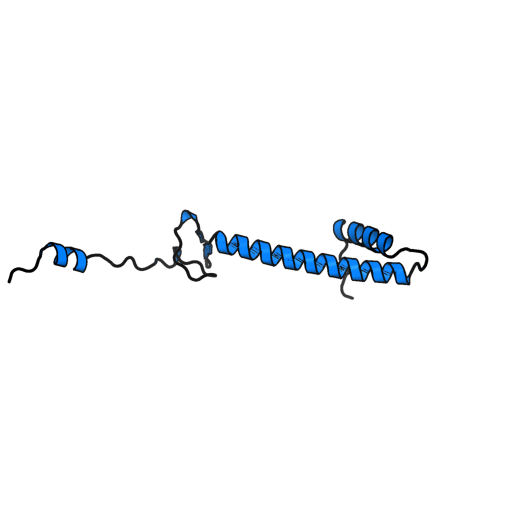 0.087 -22.676 1.00 84.19 85 GLU A CA 1
ATOM 672 C C . GLU A 1 85 ? 13.033 -1.303 -22.810 1.00 84.19 85 GLU A C 1
ATOM 674 O O . GLU A 1 85 ? 12.114 -1.654 -22.067 1.00 84.19 85 GLU A O 1
ATOM 679 N N . ARG A 1 86 ? 13.555 -2.140 -23.715 1.00 90.81 86 ARG A N 1
ATOM 680 C CA . ARG A 1 86 ? 13.071 -3.511 -23.915 1.00 90.81 86 ARG A CA 1
ATOM 681 C C . ARG A 1 86 ? 13.459 -4.418 -22.746 1.00 90.81 86 ARG A C 1
ATOM 683 O O . ARG A 1 86 ? 12.674 -5.290 -22.380 1.00 90.81 86 ARG A O 1
ATOM 690 N N . ALA A 1 87 ? 14.626 -4.191 -22.139 1.00 92.56 87 ALA A N 1
ATOM 691 C CA . ALA A 1 87 ? 15.073 -4.902 -20.942 1.00 92.56 87 ALA A CA 1
ATOM 692 C C . ALA A 1 87 ? 14.159 -4.629 -19.738 1.00 92.56 87 ALA A C 1
ATOM 694 O O . ALA A 1 87 ? 13.756 -5.566 -19.052 1.00 92.56 87 ALA A O 1
ATOM 695 N N . ILE A 1 88 ? 13.772 -3.366 -19.526 1.00 93.50 88 ILE A N 1
ATOM 696 C CA . ILE A 1 88 ? 12.855 -2.954 -18.450 1.00 93.50 88 ILE A CA 1
ATOM 697 C C . ILE A 1 88 ? 11.467 -3.571 -18.645 1.00 93.50 88 ILE A C 1
ATOM 699 O O . ILE A 1 88 ? 10.879 -4.081 -17.688 1.00 93.50 88 ILE A O 1
ATOM 703 N N . ALA A 1 89 ? 10.946 -3.564 -19.876 1.00 93.69 89 ALA A N 1
ATOM 704 C CA . ALA A 1 89 ? 9.649 -4.162 -20.182 1.00 93.69 89 ALA A CA 1
ATOM 705 C C . ALA A 1 89 ? 9.635 -5.674 -19.894 1.00 93.69 89 ALA A C 1
ATOM 707 O O . ALA A 1 89 ? 8.735 -6.165 -19.214 1.00 93.69 89 ALA A O 1
ATOM 708 N N . LEU A 1 90 ? 10.666 -6.399 -20.345 1.00 93.00 90 LEU A N 1
ATOM 709 C CA . LEU A 1 90 ? 10.818 -7.831 -20.070 1.00 93.00 90 LEU A CA 1
ATOM 710 C C . LEU A 1 90 ? 10.959 -8.110 -18.571 1.00 93.00 90 LEU A C 1
ATOM 712 O O . LEU A 1 90 ? 10.268 -8.980 -18.044 1.00 93.00 90 LEU A O 1
ATOM 716 N N . ALA A 1 91 ? 11.811 -7.356 -17.875 1.00 93.88 91 ALA A N 1
ATOM 717 C CA . ALA A 1 91 ? 12.006 -7.491 -16.437 1.00 93.88 91 ALA A CA 1
ATOM 718 C C . ALA A 1 91 ? 10.707 -7.250 -15.651 1.00 93.88 91 ALA A C 1
ATOM 720 O O . ALA A 1 91 ? 10.396 -8.022 -14.747 1.00 93.88 91 ALA A O 1
ATOM 721 N N . SER A 1 92 ? 9.915 -6.247 -16.044 1.00 94.62 92 SER A N 1
ATOM 722 C CA . SER A 1 92 ? 8.606 -5.965 -15.441 1.00 94.62 92 SER A CA 1
ATOM 723 C C . SER A 1 92 ? 7.644 -7.139 -15.606 1.00 94.62 92 SER A C 1
ATOM 725 O O . SER A 1 92 ? 7.080 -7.603 -14.624 1.00 94.62 92 SER A O 1
ATOM 727 N N . SER A 1 93 ? 7.509 -7.685 -16.821 1.00 94.62 93 SER A N 1
ATOM 728 C CA . SER A 1 93 ? 6.636 -8.843 -17.062 1.00 94.62 93 SER A CA 1
ATOM 729 C C . SER A 1 93 ? 7.067 -10.088 -16.284 1.00 94.62 93 SER A C 1
ATOM 731 O O . SER A 1 93 ? 6.216 -10.841 -15.819 1.00 94.62 93 SER A O 1
ATOM 733 N N . ILE A 1 94 ? 8.374 -10.311 -16.123 1.00 93.19 94 ILE A N 1
ATOM 734 C CA . ILE A 1 94 ? 8.898 -11.435 -15.335 1.00 93.19 94 ILE A CA 1
ATOM 735 C C . ILE A 1 94 ? 8.593 -11.237 -13.842 1.00 93.19 94 ILE A C 1
ATOM 737 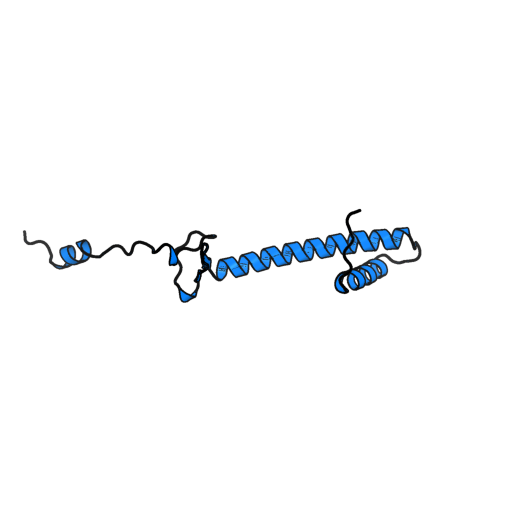O O . ILE A 1 94 ? 8.159 -12.180 -13.181 1.00 93.19 94 ILE A O 1
ATOM 741 N N . PHE A 1 95 ? 8.780 -10.022 -13.319 1.00 92.50 95 PHE A N 1
ATOM 742 C CA . PHE A 1 95 ? 8.444 -9.689 -11.934 1.00 92.50 95 PHE A CA 1
ATOM 743 C C . PHE A 1 95 ? 6.942 -9.862 -11.663 1.00 92.50 95 PHE A C 1
ATOM 745 O O . PHE A 1 95 ? 6.561 -10.554 -10.720 1.00 92.50 95 PHE A O 1
ATOM 752 N N . ASP A 1 96 ? 6.090 -9.309 -12.531 1.00 92.00 96 ASP A N 1
ATOM 753 C CA . ASP A 1 96 ? 4.630 -9.354 -12.391 1.00 92.00 96 ASP A CA 1
ATOM 754 C C . ASP A 1 96 ? 4.076 -10.793 -12.545 1.00 92.00 96 ASP A C 1
ATOM 756 O O . ASP A 1 96 ? 3.029 -11.121 -11.989 1.00 92.00 96 ASP A O 1
ATOM 760 N N . ALA A 1 97 ? 4.805 -11.696 -13.217 1.00 93.88 97 ALA A N 1
ATOM 761 C CA . ALA A 1 97 ? 4.502 -13.132 -13.264 1.00 93.88 97 ALA A CA 1
ATOM 762 C C . ALA A 1 97 ? 4.829 -13.886 -11.953 1.00 93.88 97 ALA A C 1
ATOM 764 O O . ALA A 1 97 ? 4.598 -15.093 -11.860 1.00 93.88 97 ALA A O 1
ATOM 765 N N . GLY A 1 98 ? 5.360 -13.195 -10.939 1.00 87.50 98 GLY A N 1
ATOM 766 C CA . GLY A 1 98 ? 5.674 -13.751 -9.623 1.00 87.50 98 GLY A CA 1
ATOM 767 C C . GLY A 1 98 ? 7.108 -14.258 -9.474 1.00 87.50 98 GLY A C 1
ATOM 768 O O . GLY A 1 98 ? 7.408 -14.934 -8.486 1.00 87.50 98 GLY A O 1
ATOM 769 N N . TYR A 1 99 ? 8.007 -13.949 -10.415 1.00 83.31 99 TYR A N 1
ATOM 770 C CA . TYR A 1 99 ? 9.413 -14.314 -10.271 1.00 83.31 99 TYR A CA 1
ATOM 771 C C . TYR A 1 99 ? 10.049 -13.525 -9.124 1.00 83.31 99 TYR A C 1
ATOM 773 O O . TYR A 1 99 ? 10.115 -12.295 -9.150 1.00 83.31 99 TYR A O 1
ATOM 781 N N . ARG A 1 100 ? 10.562 -14.243 -8.126 1.00 72.06 100 ARG A N 1
ATOM 782 C CA . ARG A 1 100 ? 11.313 -13.673 -7.008 1.00 72.06 100 ARG A CA 1
ATOM 783 C C . ARG A 1 100 ? 12.755 -14.154 -7.109 1.00 72.06 100 ARG A C 1
ATOM 785 O O . ARG A 1 100 ? 12.992 -15.351 -7.237 1.00 72.06 100 ARG A O 1
ATOM 792 N N . LYS A 1 101 ? 13.719 -13.232 -7.074 1.00 67.69 101 LYS A N 1
ATOM 793 C CA . LYS A 1 101 ? 15.137 -13.598 -7.010 1.00 67.69 101 LYS A CA 1
ATOM 794 C C . LYS A 1 101 ? 15.393 -14.241 -5.645 1.00 67.69 101 LYS A C 1
ATOM 796 O O . LYS A 1 101 ? 15.254 -13.562 -4.633 1.00 67.69 101 LYS A O 1
ATOM 801 N N . GLU A 1 102 ? 15.714 -15.532 -5.619 1.00 66.88 102 GLU A N 1
ATOM 802 C CA . GLU A 1 102 ? 16.188 -16.180 -4.395 1.00 66.88 102 GLU A CA 1
ATOM 803 C C . GLU A 1 102 ? 17.542 -15.571 -4.006 1.00 66.88 102 GLU A C 1
ATOM 805 O O . GLU A 1 102 ? 18.428 -15.402 -4.851 1.00 66.88 102 GLU A O 1
ATOM 810 N N . GLU A 1 103 ? 17.677 -15.179 -2.740 1.00 54.72 103 GLU A N 1
ATOM 811 C CA . GLU A 1 103 ? 18.959 -14.778 -2.168 1.00 54.72 103 GLU A CA 1
ATOM 812 C C . GLU A 1 103 ? 19.778 -16.059 -1.937 1.00 54.72 103 GLU A C 1
ATOM 814 O O . GLU A 1 103 ? 19.476 -16.832 -1.029 1.00 54.72 103 GLU A O 1
ATOM 819 N N . LEU A 1 104 ? 20.749 -16.315 -2.821 1.00 45.22 104 LEU A N 1
ATOM 820 C CA . LEU A 1 104 ? 21.795 -17.332 -2.645 1.00 45.22 104 LEU A CA 1
ATOM 821 C C . LEU A 1 104 ? 22.923 -16.799 -1.759 1.00 45.22 104 LEU A C 1
ATOM 823 O O . LEU A 1 104 ? 23.322 -15.630 -1.977 1.00 45.22 104 LEU A O 1
#

Secondary structure (DSSP, 8-state):
-PPPHHHHHHHTPPP-PPPGGGB-TTT--B--GGGEEE-SS-EEEHHHHHHHHHHHHHHHHHHHHHHHHHHHHHHHHH-TTS-HHHHHHHHHHHHHTT------

=== Feature glossary ===
Annotated list of the representations used here:

Nearest PDB structures. The Foldseek neighbor list gives the closest experimentally determined structures in the PDB, ranked by structural alignment. TM-score near 1 means near-identical fold; near 0.3 means only rough topology match. This is how one finds what a novel AlphaFold prediction most resembles in the solved-structure universe.

Foldseek 3Di. Foldseek's 3Di representation compresses backbone geometry into a per-residue letter drawn from a learned twenty-state alphabet. It captures the tertiary interaction pattern around each residue — which residues are packed against it in space, regardless of where they are in sequence.

Radius of gyration, Cα contacts, bounding box. Radius of gyration (Rg) is the root-mean-square distance of Cα atoms from their centroid — a single number for overall size and compactness. A globular domain of N residues has Rg ≈ 2.2·N^0.38 Å; an extended or disordered chain has a much larger Rg. The Cα contact count is the number of residue pairs whose Cα atoms are within 8 Å and are more than four positions apart in sequence — a standard proxy for tertiary packing density. The bounding box is the smallest axis-aligned box enclosing all Cα atoms.

InterPro / GO / CATH / organism. The annotation block draws on four external resources. InterPro: which protein families and domains the sequence belongs to. GO: standardized terms for what the protein does, what process it participates in, and where in the cell it acts. CATH: which structural fold it has in the CATH hierarchy. Organism: the species of origin.

mmCIF coordinates. The mmCIF block holds the 3D Cartesian coordinates of each backbone atom (N, Cα, C, O) in ångströms. mmCIF is the PDB's canonical archive format — a tagged-loop text representation of the atomic model.

pLDDT. pLDDT is the predicted lDDT-Cα score: AlphaFold's confidence that the local environment of each residue (all inter-atomic distances within 15 Å) is correctly placed. It is a per-residue number between 0 and 100, with higher meaning more reliable.

Backbone torsions (φ/ψ). φ (phi) and ψ (psi) are the two rotatable backbone dihedrals per residue: φ is the C(i-1)–N–Cα–C torsion, ψ is the N–Cα–C–N(i+1) torsion, both in degrees on (−180°, 180°]. α-helical residues cluster near (−60°, −45°); β-strand residues near (−120°, +130°). A Ramachandran plot is simply a scatter of (φ, ψ) for every residue.

B-factor. For experimental (PDB) structures, the B-factor (temperature factor) quantifies the positional spread of each atom in the crystal — a combination of thermal vibration and static disorder — in units of Å². High B-factors mark flexible loops or poorly resolved regions; low B-factors mark the rigid, well-ordered core.

Secondary structure (3-state, P-SEA). SS3 is a coarse helix/strand/coil call (letters a/b/c) made by the P-SEA algorithm from inter-Cα distances and dihedrals. It is less detailed than DSSP but needs only Cα positions.

Predicted aligned error. Predicted aligned error is AlphaFold's pairwise confidence. Unlike pLDDT (per-residue), PAE is per-residue-pair and captures whether two parts of the structure are correctly placed relative to each other. Units are ångströms of expected positional error.

Solvent-accessible surface area. Solvent-accessible surface area (SASA) is the area in Å² traced out by the centre of a 1.4 Å probe sphere (a water molecule) rolled over the protein's van der Waals surface (Shrake–Rupley / Lee–Richards construction). Buried residues have near-zero SASA; fully exposed residues can exceed 200 Å². The total SASA scales roughly with the number of surface residues.

Secondary structure (8-st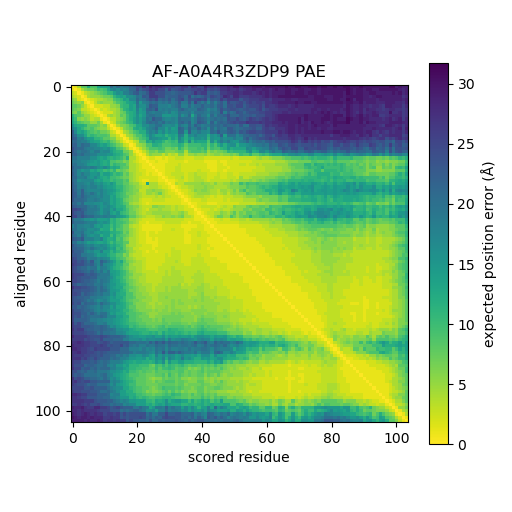ate, DSSP). The SS8 string is DSSP's per-residue secondary-structure call. α-helix (H) means an i→i+4 H-bond ladder; β-strand (E) means the residue participates in a β-sheet; 3₁₀ (G) and π (I) are tighter and wider helices; T/S are turns/bends; '-' is loop.

Rendered structure images. Structure images are PyMOL renders from six orthogonal camera directions. Cartoon representation draws helices as coils and strands as arrows; sticks shows the backbone as bonds; surface shows the solvent-excluded envelope. Rainbow coloring maps sequence position to hue (blue→red, N→C); chain coloring assigns a distinct color per polypeptide.

Sequence. The amino-acid sequence is the protein's primary structure: the linear order of residues from the N-terminus to the C-terminus, written in one-letter code. Everything else here — the 3D coordinates, the secondary structure, the domain annotations — is ultimately a consequence of this string.

Contact-map, Ramachandran, and PAE plots. Three diagnostic plots accompany the record. The Cα contact map visualizes the tertiary structure as a 2D adjacency matrix (8 Å cutoff, sequence-local contacts suppressed). The Ramachandran plot shows the distribution of backbone (φ, ψ) torsions, with points in the α and β basins reflecting secondary structure content. The PAE plot shows AlphaFold's inter-residue confidence as a color matrix.